Protein AF-A0A1I9G9A3-F1 (afdb_monomer_lite)

Organism: Brugia malayi (NCBI:txid6279)

Foldseek 3Di:
DPDADPVLVVLLCVQAPPWDKDKDFFWAFPPPRHTDIWIWTQDPVRDIDGSVVVCVVVVRDDDDDCVRTDTDDPDDDPPPPPPDVPPDDDDDDDDDD

Sequence (97 aa):
TTKWSDEALKLFQTLTQGRMLECYVVGYHIEDSRPFVEIFATDENNRVDRIDSALLDANLAKAWDPSKVRPVLPRPVPPLSNTRLLGRTGNEVFVAE

InterPro domains:
  IPR035437 SNase-like, OB-fold superfamily [G3DSA:2.40.50.90] (1-65)

Secondary structure (DSSP, 8-state):
-----HHHHHHHHHHHTTSEEEEEEEEEETTT-PEEEEEEEE-TT--EEEHHHHHHHTTS-----GGGEEEPPPPPPPP------------------

pLDDT: mean 81.65, std 21.4, range [37.88, 97.94]

Structure (mmCIF, N/CA/C/O backbone):
data_AF-A0A1I9G9A3-F1
#
_entry.id   AF-A0A1I9G9A3-F1
#
loop_
_atom_site.group_PDB
_atom_site.id
_atom_site.type_symbol
_atom_site.label_atom_id
_atom_site.label_alt_id
_atom_site.label_comp_id
_atom_site.label_asym_id
_atom_site.label_entity_id
_atom_site.label_seq_id
_atom_site.pdbx_PDB_ins_code
_atom_site.Cartn_x
_atom_site.Cartn_y
_atom_site.Cartn_z
_atom_site.occupancy
_atom_site.B_iso_or_equiv
_atom_site.auth_seq_id
_atom_site.auth_comp_id
_atom_site.auth_asym_id
_atom_site.auth_atom_id
_atom_site.pdbx_PDB_model_num
ATOM 1 N N . THR A 1 1 ? 13.351 12.313 1.224 1.00 51.00 1 THR A N 1
ATOM 2 C CA . THR A 1 1 ? 13.377 11.390 2.374 1.00 51.00 1 THR A CA 1
ATOM 3 C C . THR A 1 1 ? 12.259 10.383 2.157 1.00 51.00 1 THR A C 1
ATOM 5 O O . THR A 1 1 ? 11.174 10.787 1.769 1.00 51.00 1 THR A O 1
ATOM 8 N N . THR A 1 2 ? 12.506 9.082 2.297 1.00 74.75 2 THR A N 1
ATOM 9 C CA . THR A 1 2 ? 11.472 8.031 2.188 1.00 74.75 2 THR A CA 1
ATOM 10 C C . THR A 1 2 ? 10.920 7.735 3.578 1.00 74.75 2 THR A C 1
ATOM 12 O O . THR A 1 2 ? 11.184 6.683 4.154 1.00 74.75 2 THR A O 1
ATOM 15 N N . LYS A 1 3 ? 10.257 8.720 4.183 1.00 87.06 3 LYS A N 1
ATOM 16 C CA . LYS A 1 3 ? 9.613 8.559 5.488 1.00 87.06 3 LYS A CA 1
ATOM 17 C C . LYS A 1 3 ? 8.129 8.842 5.321 1.00 87.06 3 LYS A C 1
ATOM 19 O O . LYS A 1 3 ? 7.775 9.866 4.744 1.00 87.06 3 LYS A O 1
ATOM 24 N N . TRP A 1 4 ? 7.302 7.919 5.794 1.00 93.19 4 TRP A N 1
ATOM 25 C CA . TRP A 1 4 ? 5.862 8.120 5.895 1.00 93.19 4 TRP A CA 1
ATOM 26 C C . TRP A 1 4 ? 5.563 9.148 6.984 1.00 93.19 4 TRP A C 1
ATOM 28 O O . TRP A 1 4 ? 6.298 9.216 7.970 1.00 93.19 4 TRP A O 1
ATOM 38 N N . SER A 1 5 ? 4.518 9.953 6.785 1.00 96.12 5 SER A N 1
ATOM 39 C CA . SER A 1 5 ? 4.027 10.838 7.840 1.00 96.12 5 SER A CA 1
ATOM 40 C C . SER A 1 5 ? 3.249 10.038 8.885 1.00 96.12 5 SER A C 1
ATOM 42 O O . SER A 1 5 ? 2.751 8.942 8.598 1.00 96.12 5 SER A O 1
ATOM 44 N N . ASP A 1 6 ? 3.124 10.588 10.091 1.00 96.94 6 ASP A N 1
ATOM 45 C CA . ASP A 1 6 ? 2.359 9.950 11.164 1.00 96.94 6 ASP A CA 1
ATOM 46 C C . ASP A 1 6 ? 0.875 9.823 10.783 1.00 96.94 6 ASP A C 1
ATOM 48 O O . ASP A 1 6 ? 0.222 8.833 11.111 1.00 96.94 6 ASP A O 1
ATOM 52 N N . GLU A 1 7 ? 0.349 10.778 10.011 1.00 97.75 7 GLU A N 1
ATOM 53 C CA . GLU A 1 7 ? -1.015 10.751 9.479 1.00 97.75 7 GLU A CA 1
ATOM 54 C C . GLU A 1 7 ? -1.212 9.602 8.486 1.00 97.75 7 GLU A C 1
ATOM 56 O O . GLU A 1 7 ? -2.208 8.883 8.575 1.00 97.75 7 GLU A O 1
ATOM 61 N N . ALA A 1 8 ? -0.253 9.385 7.577 1.00 97.19 8 ALA A N 1
ATOM 62 C CA . ALA A 1 8 ? -0.288 8.271 6.633 1.00 97.19 8 ALA A CA 1
ATOM 63 C C . ALA A 1 8 ? -0.256 6.922 7.363 1.00 97.19 8 ALA A C 1
ATOM 65 O O . ALA A 1 8 ? -1.037 6.023 7.045 1.00 97.19 8 ALA A O 1
ATOM 66 N N . LEU A 1 9 ? 0.598 6.797 8.385 1.00 96.62 9 LEU A N 1
ATOM 67 C CA . LEU A 1 9 ? 0.686 5.590 9.204 1.00 96.62 9 LEU A CA 1
ATOM 68 C C . LEU A 1 9 ? -0.615 5.332 9.972 1.00 96.62 9 LEU A C 1
ATOM 70 O O . LEU A 1 9 ? -1.115 4.208 9.977 1.00 96.62 9 LEU A O 1
ATOM 74 N N . LYS A 1 10 ? -1.192 6.371 10.581 1.00 97.94 10 LYS A N 1
ATOM 75 C CA . LYS A 1 10 ? -2.451 6.279 11.325 1.00 97.94 10 LYS A CA 1
ATOM 76 C C . LYS A 1 10 ? -3.617 5.873 10.426 1.00 97.94 10 LYS A C 1
ATOM 78 O O . LYS A 1 10 ? -4.420 5.025 10.823 1.00 97.94 10 LYS A O 1
ATOM 83 N N . LEU A 1 11 ? -3.717 6.445 9.224 1.00 97.44 11 LEU A N 1
ATOM 84 C CA . LEU A 1 11 ? -4.753 6.059 8.266 1.00 97.44 11 LEU A CA 1
ATOM 85 C C . LEU A 1 11 ? -4.572 4.602 7.830 1.00 97.44 11 LEU A C 1
ATOM 87 O O . LEU A 1 11 ? -5.523 3.829 7.887 1.00 97.44 11 LEU A O 1
ATOM 91 N N . PHE A 1 12 ? -3.348 4.202 7.482 1.00 96.81 12 PHE A N 1
ATOM 92 C CA . PHE A 1 12 ? -3.044 2.820 7.117 1.00 96.81 12 PHE A CA 1
ATOM 93 C C . PHE A 1 12 ? -3.436 1.831 8.225 1.00 96.81 12 PHE A C 1
ATOM 95 O O . PHE A 1 12 ? -4.090 0.826 7.952 1.00 96.81 12 PHE A O 1
ATOM 102 N N . GLN A 1 13 ? -3.101 2.128 9.483 1.00 96.81 13 GLN A N 1
ATOM 103 C CA . GLN A 1 13 ? -3.488 1.309 10.636 1.00 96.81 13 GLN A CA 1
ATOM 104 C C . GLN A 1 13 ? -5.006 1.240 10.802 1.00 96.81 13 GLN A C 1
ATOM 106 O O . GLN A 1 13 ? -5.548 0.153 10.959 1.00 96.81 13 GLN A O 1
ATOM 111 N N . THR A 1 14 ? -5.698 2.376 10.697 1.00 95.69 14 THR A N 1
ATOM 112 C CA . THR A 1 14 ? -7.167 2.438 10.798 1.00 95.69 14 THR A CA 1
ATOM 113 C C . THR A 1 14 ? -7.841 1.567 9.738 1.00 95.69 14 THR A C 1
ATOM 115 O O . THR A 1 14 ? -8.823 0.889 10.021 1.00 95.69 14 THR A O 1
ATOM 118 N N . LEU A 1 15 ? -7.300 1.554 8.518 1.00 95.06 15 LEU A N 1
ATOM 119 C CA . LEU A 1 15 ? -7.857 0.782 7.412 1.00 95.06 15 LEU A CA 1
ATOM 120 C C . LEU A 1 15 ? -7.560 -0.718 7.499 1.00 95.06 15 LEU A C 1
ATOM 122 O O . LEU A 1 15 ? -8.281 -1.492 6.879 1.00 95.06 15 LEU A O 1
ATOM 126 N N . THR A 1 16 ? -6.520 -1.137 8.225 1.00 95.81 16 THR A N 1
ATOM 127 C CA . THR A 1 16 ? -6.014 -2.522 8.180 1.00 95.81 16 THR A CA 1
ATOM 128 C C . THR A 1 16 ? -6.149 -3.288 9.493 1.00 95.81 16 THR A C 1
ATOM 130 O O . THR A 1 16 ? -6.279 -4.513 9.483 1.00 95.81 16 THR A O 1
ATOM 133 N N . GLN A 1 17 ? -6.122 -2.606 10.636 1.00 95.00 17 GLN A N 1
ATOM 134 C CA . GLN A 1 17 ? -6.098 -3.254 11.940 1.00 95.00 17 GLN A CA 1
ATOM 135 C C . GLN A 1 17 ? -7.425 -3.963 12.232 1.00 95.00 17 GLN A C 1
ATOM 137 O O . GLN A 1 17 ? -8.493 -3.361 12.192 1.00 95.00 17 GLN A O 1
ATOM 142 N N . GLY A 1 18 ? -7.347 -5.259 12.547 1.00 93.12 18 GLY A N 1
ATOM 143 C CA . GLY A 1 18 ? -8.521 -6.076 12.874 1.00 93.12 18 GLY A CA 1
ATOM 144 C C . GLY A 1 18 ? -9.421 -6.415 11.681 1.00 93.12 18 GLY A C 1
ATOM 145 O O . GLY A 1 18 ? -10.494 -6.972 11.889 1.00 93.12 18 GLY A O 1
ATOM 146 N N . ARG A 1 19 ? -8.998 -6.108 10.448 1.00 94.31 19 ARG A N 1
ATOM 147 C CA . ARG A 1 19 ? -9.753 -6.377 9.216 1.00 94.31 19 ARG A CA 1
ATOM 148 C C . ARG A 1 19 ? -9.123 -7.513 8.416 1.00 94.31 19 ARG A C 1
ATOM 150 O O . ARG A 1 19 ? -7.919 -7.759 8.499 1.00 94.31 19 ARG A O 1
ATOM 157 N N . MET A 1 20 ? -9.941 -8.211 7.631 1.00 94.31 20 MET A N 1
ATOM 158 C CA . MET A 1 20 ? -9.441 -9.202 6.679 1.00 94.31 20 MET A CA 1
ATOM 159 C C . MET A 1 20 ? -8.753 -8.476 5.522 1.00 94.31 20 MET A C 1
ATOM 161 O O . MET A 1 20 ? -9.359 -7.601 4.902 1.00 94.31 20 MET A O 1
ATOM 165 N N . LEU A 1 21 ? -7.503 -8.852 5.244 1.00 96.38 21 LEU A N 1
ATOM 166 C CA . LEU A 1 21 ? -6.705 -8.276 4.168 1.00 96.38 21 LEU A CA 1
ATOM 167 C C . LEU A 1 21 ? -6.528 -9.278 3.032 1.00 96.38 21 LEU A C 1
ATOM 169 O O . LEU A 1 21 ? -6.048 -10.393 3.246 1.00 96.38 21 LEU A O 1
ATOM 173 N N . GLU A 1 22 ? -6.856 -8.849 1.822 1.00 95.56 22 GLU A N 1
ATOM 174 C CA . GLU A 1 22 ? -6.518 -9.548 0.591 1.00 95.56 22 GLU A CA 1
ATOM 175 C C . GLU A 1 22 ? -5.379 -8.805 -0.102 1.00 95.56 22 GLU A C 1
ATOM 177 O O . GLU A 1 22 ? -5.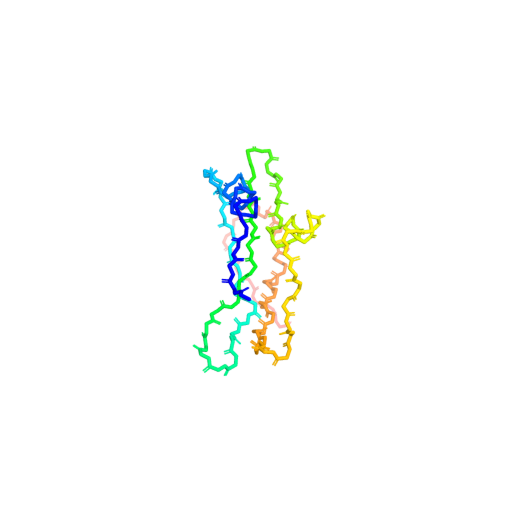484 -7.620 -0.420 1.00 95.56 22 GLU A O 1
ATOM 182 N N . CYS A 1 23 ? -4.270 -9.510 -0.321 1.00 94.38 23 CYS A N 1
ATOM 183 C CA . CYS A 1 23 ? -3.062 -8.940 -0.902 1.00 94.38 23 CYS A CA 1
ATOM 184 C C . CYS A 1 23 ? -2.746 -9.618 -2.229 1.00 94.38 23 CYS A C 1
ATOM 186 O O . CYS A 1 23 ? -2.709 -10.849 -2.318 1.00 94.38 23 CYS A O 1
ATOM 188 N N . TYR A 1 24 ? -2.442 -8.822 -3.247 1.00 93.06 24 TYR A N 1
ATOM 189 C CA . TYR A 1 24 ? -2.140 -9.315 -4.582 1.00 93.06 24 TYR A CA 1
ATOM 190 C C . TYR A 1 24 ? -0.812 -8.771 -5.066 1.00 93.06 24 TYR A C 1
ATOM 192 O O . TYR A 1 24 ? -0.622 -7.564 -5.153 1.00 93.06 24 TYR A O 1
ATOM 200 N N . VAL A 1 25 ? 0.110 -9.670 -5.405 1.00 94.12 25 VAL A N 1
ATOM 201 C CA . VAL A 1 25 ? 1.361 -9.280 -6.056 1.00 94.12 25 VAL A CA 1
ATOM 202 C C . VAL A 1 25 ? 1.029 -8.788 -7.461 1.00 94.12 25 VAL A C 1
ATOM 204 O O . VAL A 1 25 ? 0.459 -9.534 -8.252 1.00 94.12 25 VAL A O 1
ATOM 207 N N . VAL A 1 26 ? 1.390 -7.543 -7.760 1.00 92.75 26 VAL A N 1
ATOM 208 C CA . VAL A 1 26 ? 1.179 -6.902 -9.070 1.00 92.75 26 VAL A CA 1
ATOM 209 C C . VAL A 1 26 ? 2.472 -6.727 -9.857 1.00 92.75 26 VAL A C 1
ATOM 211 O O . VAL A 1 26 ? 2.459 -6.518 -11.069 1.00 92.75 26 VAL A O 1
ATOM 214 N N . GLY A 1 27 ? 3.613 -6.875 -9.196 1.00 94.50 27 GLY A N 1
ATOM 215 C CA . GLY A 1 27 ? 4.904 -6.781 -9.845 1.00 94.50 27 GLY A CA 1
ATOM 216 C C . GLY A 1 27 ? 6.048 -7.019 -8.885 1.00 94.50 27 GLY A C 1
ATOM 217 O O . GLY A 1 27 ? 5.858 -7.241 -7.690 1.00 94.50 27 GLY A O 1
ATOM 218 N N . TYR A 1 28 ? 7.251 -6.938 -9.428 1.00 95.75 28 TYR A N 1
ATOM 219 C CA . TYR A 1 28 ? 8.487 -6.986 -8.665 1.00 95.75 28 TYR A CA 1
ATOM 220 C C . TYR A 1 28 ? 9.346 -5.791 -9.045 1.00 95.75 28 TYR A C 1
ATOM 222 O O . TYR A 1 28 ? 9.434 -5.433 -10.223 1.00 95.75 28 TYR A O 1
ATOM 230 N N . HIS A 1 29 ? 9.983 -5.180 -8.054 1.00 94.75 29 HIS A N 1
ATOM 231 C CA . HIS A 1 29 ? 10.952 -4.126 -8.297 1.00 94.75 29 HIS A CA 1
ATOM 232 C C . HIS A 1 29 ? 12.086 -4.642 -9.192 1.00 94.75 29 HIS A C 1
ATOM 234 O O . HIS A 1 29 ? 12.568 -5.763 -9.007 1.00 94.75 29 HIS A O 1
ATOM 240 N N . ILE A 1 30 ? 12.521 -3.829 -10.155 1.00 95.19 30 ILE A N 1
ATOM 241 C CA . ILE A 1 30 ? 13.491 -4.263 -11.172 1.00 95.19 30 ILE A CA 1
ATOM 242 C C . ILE A 1 30 ? 14.900 -4.523 -10.616 1.00 95.19 30 ILE A C 1
ATOM 244 O O . ILE A 1 30 ? 15.630 -5.322 -11.193 1.00 95.19 30 ILE A O 1
ATOM 248 N N . GLU A 1 31 ? 15.282 -3.869 -9.515 1.00 94.25 31 GLU A N 1
ATOM 249 C CA . GLU A 1 31 ? 16.652 -3.930 -8.979 1.00 94.25 31 GLU A CA 1
ATOM 250 C C . GLU A 1 31 ? 16.798 -4.959 -7.850 1.00 94.25 31 GLU A C 1
ATOM 252 O O . GLU A 1 31 ? 17.740 -5.744 -7.847 1.00 94.25 31 GLU A O 1
ATOM 257 N N . ASP A 1 32 ? 15.865 -4.987 -6.896 1.00 94.31 32 ASP A N 1
ATOM 258 C CA . ASP A 1 32 ? 15.981 -5.797 -5.674 1.00 94.31 32 ASP A CA 1
ATOM 259 C C . ASP A 1 32 ? 14.908 -6.888 -5.557 1.00 94.31 32 ASP A C 1
ATOM 261 O O . ASP A 1 32 ? 14.844 -7.595 -4.553 1.00 94.31 32 ASP A O 1
ATOM 265 N N . SER A 1 33 ? 14.078 -7.053 -6.593 1.00 92.12 33 SER A N 1
ATOM 266 C CA . SER A 1 33 ? 13.023 -8.071 -6.662 1.00 92.12 33 SER A CA 1
ATOM 267 C C . SER A 1 33 ? 12.032 -8.039 -5.491 1.00 92.12 33 SER A C 1
ATOM 269 O O . SER A 1 33 ? 11.373 -9.043 -5.219 1.00 92.12 33 SER A O 1
ATOM 271 N N . ARG A 1 34 ? 11.872 -6.902 -4.798 1.00 94.44 34 ARG A N 1
ATOM 272 C CA . ARG A 1 34 ? 10.824 -6.761 -3.777 1.00 94.44 34 ARG A CA 1
ATOM 273 C C . ARG A 1 34 ? 9.439 -6.781 -4.429 1.00 94.44 34 ARG A C 1
ATOM 275 O O . ARG A 1 34 ? 9.254 -6.127 -5.459 1.00 94.44 34 ARG A O 1
ATOM 282 N N . PRO A 1 35 ? 8.462 -7.508 -3.862 1.00 94.81 35 PRO A N 1
ATOM 283 C CA . PRO A 1 35 ? 7.121 -7.559 -4.423 1.00 94.81 35 PRO A CA 1
ATOM 284 C C . PRO A 1 35 ? 6.402 -6.222 -4.228 1.00 94.81 35 PRO A C 1
ATOM 286 O O . PRO A 1 35 ? 6.383 -5.662 -3.132 1.00 94.81 35 PRO A O 1
ATOM 289 N N . PHE A 1 36 ? 5.767 -5.749 -5.293 1.00 93.50 36 PHE A N 1
ATOM 290 C CA . PHE A 1 36 ? 4.750 -4.709 -5.240 1.00 93.50 36 PHE A CA 1
ATOM 291 C C . PHE A 1 36 ? 3.403 -5.387 -5.048 1.00 93.50 36 PHE A C 1
ATOM 293 O O . PHE A 1 36 ? 3.056 -6.299 -5.805 1.00 93.50 36 PHE A O 1
ATOM 300 N N . VAL A 1 37 ? 2.665 -4.956 -4.028 1.00 94.19 37 VAL A N 1
ATOM 301 C CA . VAL A 1 37 ? 1.379 -5.545 -3.663 1.00 94.19 37 VAL A CA 1
ATOM 302 C C . VAL A 1 37 ? 0.279 -4.496 -3.674 1.00 94.19 37 VAL A C 1
ATOM 304 O O . VAL A 1 37 ? 0.470 -3.384 -3.187 1.00 94.19 37 VAL A O 1
ATOM 307 N N . GLU A 1 38 ? -0.877 -4.871 -4.201 1.00 94.19 38 GLU A N 1
ATOM 308 C CA . GLU A 1 38 ? -2.137 -4.192 -3.921 1.00 94.19 38 GLU A CA 1
ATOM 309 C C . GLU A 1 38 ? -2.772 -4.834 -2.690 1.00 94.19 38 GLU A C 1
ATOM 311 O O . GLU A 1 38 ? -2.721 -6.057 -2.529 1.00 94.19 38 GLU A O 1
ATOM 316 N N . ILE A 1 39 ? -3.346 -4.008 -1.817 1.00 96.38 39 ILE A N 1
ATOM 317 C CA . ILE A 1 39 ? -3.951 -4.446 -0.559 1.00 96.38 39 ILE A CA 1
ATOM 318 C C . ILE A 1 39 ? -5.397 -3.965 -0.533 1.00 96.38 39 ILE A C 1
ATOM 320 O O . ILE A 1 39 ? -5.673 -2.782 -0.747 1.00 96.38 39 ILE A O 1
ATOM 324 N N . PHE A 1 40 ? -6.295 -4.892 -0.229 1.00 96.88 40 PHE A N 1
ATOM 325 C CA . PHE A 1 40 ? -7.720 -4.664 -0.053 1.00 96.88 40 PHE A CA 1
ATOM 326 C C . PHE A 1 40 ? -8.103 -5.054 1.373 1.00 96.88 40 PHE A C 1
ATOM 328 O O . PHE A 1 40 ? -7.731 -6.133 1.834 1.00 96.88 40 PHE A O 1
ATOM 335 N N . ALA A 1 41 ? -8.825 -4.189 2.078 1.00 96.94 41 ALA A N 1
ATOM 336 C CA . ALA A 1 41 ? -9.332 -4.462 3.417 1.00 96.94 41 ALA A CA 1
ATOM 337 C C . ALA A 1 41 ? -10.854 -4.583 3.394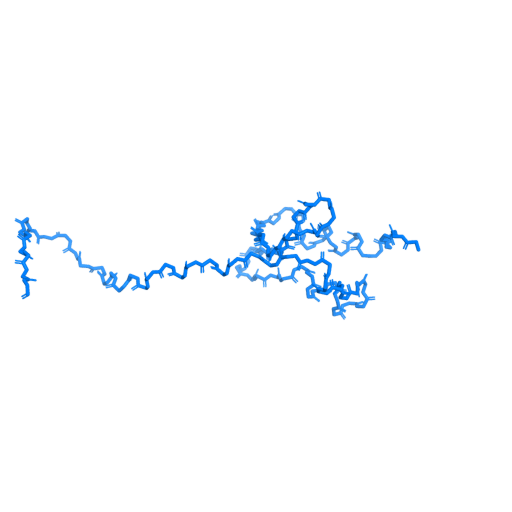 1.00 96.94 41 ALA A C 1
ATOM 339 O O . ALA A 1 41 ? -11.540 -3.691 2.899 1.00 96.94 41 ALA A O 1
ATOM 340 N N . THR A 1 42 ? -11.381 -5.664 3.963 1.00 94.62 42 THR A N 1
ATOM 341 C CA . THR A 1 42 ? -12.829 -5.893 4.072 1.00 94.62 42 THR A CA 1
ATOM 342 C C . THR A 1 42 ? -13.310 -5.542 5.482 1.00 94.62 42 THR A C 1
ATOM 344 O O . THR A 1 42 ? -12.668 -5.921 6.463 1.00 94.62 42 THR A O 1
ATOM 347 N N . ASP A 1 43 ? -14.387 -4.757 5.617 1.00 89.56 43 ASP A N 1
ATOM 348 C CA . ASP A 1 43 ? -15.027 -4.484 6.921 1.00 89.56 43 ASP A CA 1
ATOM 349 C C . ASP A 1 43 ? -16.113 -5.517 7.262 1.00 89.56 43 ASP A C 1
ATOM 351 O O . ASP A 1 43 ? -16.443 -6.413 6.488 1.00 89.56 43 ASP A O 1
ATOM 355 N N . GLU A 1 44 ? -16.699 -5.357 8.444 1.00 89.62 44 GLU A N 1
ATOM 356 C CA . GLU A 1 44 ? -17.850 -6.121 8.931 1.00 89.62 44 GLU A CA 1
ATOM 357 C C . GLU A 1 44 ? -19.114 -5.995 8.060 1.00 89.62 44 GLU A C 1
ATOM 359 O O . GLU A 1 44 ? -19.983 -6.863 8.106 1.00 89.62 44 GLU A O 1
ATOM 364 N N . ASN A 1 45 ? -19.210 -4.950 7.233 1.00 89.88 45 ASN A N 1
ATOM 365 C CA . ASN A 1 45 ? -20.318 -4.708 6.311 1.00 89.88 45 ASN A CA 1
ATOM 366 C C . ASN A 1 45 ? -20.041 -5.264 4.901 1.00 89.88 45 ASN A C 1
ATOM 368 O O . ASN A 1 45 ? -20.793 -4.962 3.970 1.00 89.88 45 ASN A O 1
ATOM 372 N N . ASN A 1 46 ? -18.976 -6.057 4.725 1.00 89.00 46 ASN A N 1
ATOM 373 C CA . ASN A 1 46 ? -18.473 -6.549 3.437 1.00 89.00 46 ASN A CA 1
ATOM 374 C C . ASN A 1 46 ? -18.114 -5.436 2.435 1.00 89.00 46 ASN A C 1
ATOM 376 O O . ASN A 1 46 ? -18.116 -5.658 1.221 1.00 89.00 46 A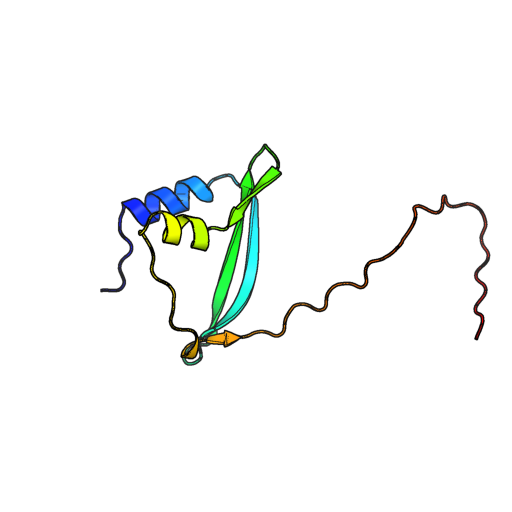SN A O 1
ATOM 380 N N . ARG A 1 47 ? -17.805 -4.229 2.914 1.00 90.06 47 ARG A N 1
ATOM 381 C CA . ARG A 1 47 ? -17.231 -3.167 2.086 1.00 90.06 47 ARG A CA 1
ATOM 382 C C . ARG A 1 47 ? -15.735 -3.390 1.956 1.00 90.06 47 ARG A C 1
ATOM 384 O O . ARG A 1 47 ? -15.046 -3.652 2.943 1.00 90.06 47 ARG A O 1
ATOM 391 N N . VAL A 1 48 ? -15.258 -3.265 0.722 1.00 93.19 48 VAL A N 1
ATOM 392 C CA . VAL A 1 48 ? -13.861 -3.479 0.355 1.00 93.19 48 VAL A CA 1
ATOM 393 C C . VAL A 1 48 ? -13.203 -2.129 0.092 1.00 93.19 48 VAL A C 1
ATOM 395 O O . VAL A 1 48 ? -13.566 -1.435 -0.857 1.00 93.19 48 VAL A O 1
ATOM 398 N N . ASP A 1 49 ? -12.217 -1.784 0.914 1.00 94.31 49 ASP A N 1
ATOM 399 C CA . ASP A 1 49 ? -11.384 -0.598 0.745 1.00 94.31 49 ASP A CA 1
ATOM 400 C C . ASP A 1 49 ? -10.067 -0.974 0.072 1.00 94.31 49 ASP A C 1
ATOM 402 O O . ASP A 1 49 ? -9.324 -1.831 0.555 1.00 94.31 49 ASP A O 1
ATOM 406 N N . ARG A 1 50 ? -9.742 -0.293 -1.027 1.00 96.38 50 ARG A N 1
ATOM 407 C CA . ARG A 1 50 ? -8.425 -0.377 -1.661 1.00 96.38 50 ARG A CA 1
ATOM 408 C C . ARG A 1 50 ? -7.470 0.606 -0.972 1.00 96.38 50 ARG A C 1
ATOM 410 O O . ARG A 1 50 ? -7.676 1.819 -1.019 1.00 96.38 50 ARG A O 1
ATOM 417 N N . ILE A 1 51 ? -6.432 0.084 -0.319 1.00 96.94 51 ILE A N 1
ATOM 418 C CA . ILE A 1 51 ? -5.605 0.853 0.627 1.00 96.94 51 ILE A CA 1
ATOM 419 C C . ILE A 1 51 ? -4.798 1.969 -0.049 1.00 96.94 51 ILE A C 1
ATOM 421 O O . ILE A 1 51 ? -4.719 3.080 0.475 1.00 96.94 51 ILE A O 1
ATOM 425 N N . ASP A 1 52 ? -4.197 1.698 -1.207 1.00 95.38 52 ASP A N 1
ATOM 426 C CA . ASP A 1 52 ? -3.419 2.686 -1.960 1.00 95.38 52 ASP A CA 1
ATOM 427 C C . ASP A 1 52 ? -4.299 3.825 -2.482 1.00 95.38 52 ASP A C 1
ATOM 429 O O . ASP A 1 52 ? -3.912 4.985 -2.353 1.00 95.38 52 ASP A O 1
ATOM 433 N N . SER A 1 53 ? -5.504 3.522 -2.980 1.00 96.38 53 SER A N 1
ATOM 434 C CA . SER A 1 53 ? -6.483 4.544 -3.373 1.00 96.38 53 SER A CA 1
ATOM 435 C C . SER A 1 53 ? -6.842 5.457 -2.203 1.00 96.38 53 SER A C 1
ATOM 437 O O . SER A 1 53 ? -6.732 6.669 -2.334 1.00 96.38 53 SER A O 1
ATOM 439 N N . ALA A 1 54 ? -7.150 4.897 -1.029 1.00 96.62 54 ALA A N 1
ATOM 440 C CA . ALA A 1 54 ? -7.488 5.695 0.150 1.00 96.62 54 ALA A CA 1
ATOM 441 C C . ALA A 1 54 ? -6.350 6.644 0.581 1.00 96.62 54 ALA A C 1
ATOM 443 O O . ALA A 1 54 ? -6.598 7.788 0.965 1.00 96.62 54 ALA A O 1
ATOM 444 N N . LEU A 1 55 ? -5.092 6.197 0.501 1.00 97.00 55 LEU A N 1
ATOM 445 C CA . LEU A 1 55 ? -3.927 7.031 0.821 1.00 97.00 55 LEU A CA 1
ATOM 446 C C . LEU A 1 55 ? -3.666 8.115 -0.238 1.00 97.00 55 LEU A C 1
ATOM 448 O O . LEU A 1 55 ? -3.242 9.220 0.113 1.00 97.00 55 LEU A O 1
ATOM 452 N N . LEU A 1 56 ? -3.898 7.813 -1.518 1.00 96.81 56 LEU A N 1
ATOM 453 C CA . LEU A 1 56 ? -3.781 8.774 -2.618 1.00 96.81 56 LEU A CA 1
ATOM 454 C C . LEU A 1 56 ? -4.878 9.842 -2.547 1.00 96.81 56 LEU A C 1
ATOM 456 O O . LEU A 1 56 ? -4.564 11.027 -2.630 1.00 96.81 56 LEU A O 1
ATOM 460 N N . ASP A 1 57 ? -6.128 9.439 -2.317 1.00 97.56 57 ASP A N 1
ATOM 461 C CA . ASP A 1 57 ? -7.287 10.335 -2.209 1.00 97.56 57 ASP A CA 1
ATOM 462 C C . ASP A 1 57 ? -7.166 11.277 -1.002 1.00 97.56 57 ASP A C 1
ATOM 464 O O . ASP A 1 57 ? -7.551 12.444 -1.067 1.00 97.56 57 ASP A O 1
ATOM 468 N N . ALA A 1 58 ? -6.552 10.805 0.087 1.00 97.06 58 ALA A N 1
ATOM 469 C CA . ALA A 1 58 ? -6.212 11.625 1.249 1.00 97.06 58 ALA A CA 1
ATOM 470 C C . ALA A 1 58 ? -4.986 12.537 1.031 1.00 97.06 58 ALA A C 1
ATOM 472 O O . ALA A 1 58 ? -4.605 13.276 1.939 1.00 97.06 58 ALA A O 1
ATOM 473 N N . ASN A 1 59 ? -4.345 12.486 -0.143 1.00 96.75 59 ASN A N 1
ATOM 474 C CA . ASN A 1 59 ? -3.107 13.202 -0.469 1.00 96.75 59 ASN A CA 1
ATOM 475 C C . ASN A 1 59 ? -1.939 12.877 0.494 1.00 96.75 59 ASN A C 1
ATOM 477 O O . ASN A 1 59 ? -1.058 13.705 0.736 1.00 96.75 59 ASN A O 1
ATOM 481 N N . LEU A 1 60 ? -1.935 11.659 1.048 1.00 96.62 60 LEU A N 1
ATOM 482 C CA . LEU A 1 60 ? -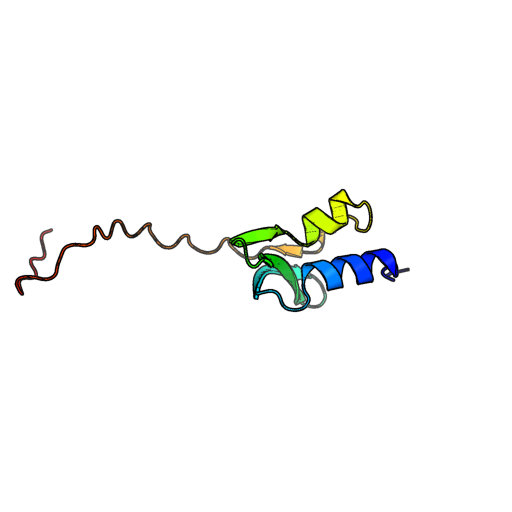0.924 11.139 1.980 1.00 96.62 60 LEU A CA 1
ATOM 483 C C . LEU A 1 60 ? 0.103 10.226 1.292 1.00 96.62 60 LEU A C 1
ATOM 485 O O . LEU A 1 60 ? 1.130 9.888 1.881 1.00 96.62 60 LEU A O 1
ATOM 489 N N . ALA A 1 61 ? -0.152 9.843 0.040 1.00 95.31 61 ALA A N 1
ATOM 490 C CA . ALA A 1 61 ? 0.749 9.065 -0.797 1.00 95.31 61 ALA A CA 1
ATOM 491 C C . ALA A 1 61 ? 0.943 9.713 -2.174 1.00 95.31 61 ALA A C 1
ATOM 493 O O . ALA A 1 61 ? 0.240 10.641 -2.568 1.00 95.31 61 ALA A O 1
ATOM 494 N N . LYS A 1 62 ? 1.923 9.200 -2.919 1.00 93.56 62 LYS A N 1
ATOM 495 C CA . LYS A 1 62 ? 2.151 9.532 -4.327 1.00 93.56 62 LYS A CA 1
ATOM 496 C C . LYS A 1 62 ? 2.222 8.247 -5.131 1.00 93.56 62 LYS A C 1
ATOM 498 O O . LYS A 1 62 ? 2.720 7.239 -4.628 1.00 93.56 62 LYS A O 1
ATOM 503 N N . ALA A 1 63 ? 1.755 8.307 -6.375 1.00 90.69 63 ALA A N 1
ATOM 504 C CA . ALA A 1 63 ? 1.893 7.196 -7.301 1.00 90.69 63 ALA A CA 1
ATOM 505 C C . ALA A 1 63 ? 3.375 6.849 -7.490 1.00 90.69 63 ALA A C 1
ATOM 507 O O . ALA A 1 63 ? 4.235 7.732 -7.577 1.00 90.69 63 ALA A O 1
ATOM 508 N N . TRP A 1 64 ? 3.659 5.553 -7.529 1.00 88.56 64 TRP A N 1
ATOM 509 C CA . TRP A 1 64 ? 4.997 5.051 -7.798 1.00 88.56 64 TRP A CA 1
ATOM 510 C C . TRP A 1 64 ? 5.322 5.133 -9.295 1.00 88.56 64 TRP A C 1
ATOM 512 O O . TRP A 1 64 ? 4.421 5.115 -10.132 1.00 88.56 64 TRP A O 1
ATOM 522 N N . ASP A 1 65 ? 6.610 5.193 -9.636 1.00 90.44 65 ASP A N 1
ATOM 523 C CA . ASP A 1 65 ? 7.073 5.159 -11.025 1.00 90.44 65 ASP A CA 1
ATOM 524 C C . ASP A 1 65 ? 6.900 3.746 -11.626 1.00 90.44 65 ASP A C 1
ATOM 526 O O . ASP A 1 65 ? 7.593 2.810 -11.205 1.00 90.44 65 ASP A O 1
ATOM 530 N N . PRO A 1 66 ? 6.019 3.560 -12.628 1.00 88.94 66 PRO A N 1
ATOM 531 C CA . PRO A 1 66 ? 5.760 2.246 -13.208 1.00 88.94 66 PRO A CA 1
ATOM 532 C C . PRO A 1 66 ? 6.977 1.658 -13.937 1.00 88.94 66 PRO A C 1
ATOM 534 O O . PRO A 1 66 ? 7.069 0.440 -14.062 1.00 88.94 66 PRO A O 1
ATOM 537 N N . SER A 1 67 ? 7.948 2.475 -14.371 1.00 93.38 67 SER A N 1
ATOM 538 C CA . SER A 1 67 ? 9.158 1.987 -15.054 1.00 93.38 67 SER A CA 1
ATOM 539 C C . SER A 1 67 ? 10.085 1.173 -14.142 1.00 93.38 67 SER A C 1
ATOM 541 O O . SER A 1 67 ? 10.935 0.418 -14.616 1.00 93.38 67 SER A O 1
ATOM 543 N N . LYS A 1 68 ? 9.904 1.293 -12.822 1.00 92.56 68 LYS A N 1
ATOM 544 C CA . LYS A 1 68 ? 10.682 0.590 -11.794 1.00 92.56 68 LYS A CA 1
ATOM 545 C C . LYS A 1 68 ? 10.076 -0.748 -11.375 1.00 92.56 68 LYS A C 1
ATOM 547 O O . LYS A 1 68 ? 10.605 -1.406 -10.477 1.00 92.56 68 LYS A O 1
ATOM 552 N N . VAL A 1 69 ? 8.988 -1.170 -12.015 1.00 93.44 69 VAL A N 1
ATOM 553 C CA . VAL A 1 69 ? 8.267 -2.395 -11.671 1.00 93.44 69 VAL A CA 1
ATOM 554 C C . VAL A 1 69 ? 8.136 -3.277 -12.903 1.00 93.44 69 VAL A C 1
ATOM 556 O O . VAL A 1 69 ? 7.596 -2.869 -13.927 1.00 93.44 69 VAL A O 1
ATOM 559 N N . ARG A 1 70 ? 8.594 -4.526 -12.795 1.00 94.88 70 ARG A N 1
ATOM 560 C CA . ARG A 1 70 ? 8.258 -5.569 -13.764 1.00 94.88 70 ARG A CA 1
ATOM 561 C C . ARG A 1 70 ? 6.887 -6.139 -13.386 1.00 94.88 70 ARG A C 1
ATOM 563 O O . ARG A 1 70 ? 6.799 -6.768 -12.326 1.00 94.88 70 ARG A O 1
ATOM 570 N N . PRO A 1 71 ? 5.837 -5.941 -14.202 1.00 92.50 71 PRO A N 1
ATOM 571 C CA . PRO A 1 71 ? 4.504 -6.427 -13.876 1.00 92.50 71 PRO A CA 1
ATOM 572 C C . PRO A 1 71 ? 4.472 -7.956 -13.874 1.00 92.50 71 PRO A C 1
ATOM 574 O O . PRO A 1 71 ? 5.186 -8.605 -14.645 1.00 92.50 71 PRO A O 1
ATOM 577 N N . VAL A 1 72 ? 3.637 -8.536 -13.014 1.00 90.88 72 VAL A N 1
ATOM 578 C CA . VAL A 1 72 ? 3.266 -9.948 -13.158 1.00 90.88 72 VAL A CA 1
ATOM 579 C C . VAL A 1 72 ? 2.172 -10.080 -14.212 1.00 90.88 72 VAL A C 1
ATOM 581 O O . VAL A 1 72 ? 1.392 -9.153 -14.432 1.00 90.88 72 VAL A O 1
ATOM 584 N N . LEU A 1 73 ? 2.107 -11.237 -14.873 1.00 79.56 73 LEU A N 1
ATOM 585 C CA . LEU A 1 73 ? 0.985 -11.530 -15.759 1.00 79.56 73 LEU A CA 1
ATOM 586 C C . LEU A 1 73 ? -0.324 -11.463 -14.954 1.00 79.56 73 LEU A C 1
ATOM 588 O O . LEU A 1 73 ? -0.345 -11.949 -13.816 1.00 79.56 73 LEU A O 1
ATOM 592 N N . PRO A 1 74 ? -1.407 -10.892 -15.519 1.00 70.50 74 PRO A N 1
ATOM 593 C CA . PRO A 1 74 ? -2.717 -10.946 -14.892 1.00 70.50 74 PRO A CA 1
ATOM 594 C C . PRO A 1 74 ? -3.022 -12.386 -14.503 1.00 70.50 74 PRO A C 1
ATOM 596 O O . PRO A 1 74 ? -2.741 -13.311 -15.274 1.00 70.50 74 PRO A O 1
ATOM 599 N N . ARG A 1 75 ? -3.587 -12.584 -13.307 1.00 61.44 75 ARG A N 1
ATOM 600 C CA . ARG A 1 75 ? -4.056 -13.914 -12.921 1.00 61.44 75 ARG A CA 1
ATOM 601 C C . ARG A 1 75 ? -4.974 -14.425 -14.035 1.0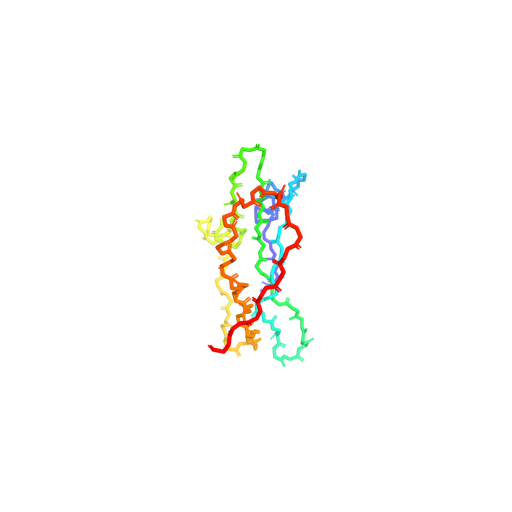0 61.44 75 ARG A C 1
ATOM 603 O O . ARG A 1 75 ? -5.871 -13.676 -14.432 1.00 61.44 75 ARG A O 1
ATOM 610 N N . PRO A 1 76 ? -4.762 -15.653 -14.545 1.00 56.78 76 PRO A N 1
ATOM 611 C CA . PRO A 1 76 ? -5.733 -16.279 -15.423 1.00 56.78 76 PRO A CA 1
ATOM 612 C C . PRO A 1 76 ? -7.080 -16.189 -14.722 1.00 56.78 76 PRO A C 1
ATOM 614 O O . PRO A 1 76 ? -7.210 -16.649 -13.585 1.00 56.78 76 PRO A O 1
ATOM 617 N N . VAL A 1 77 ? -8.047 -15.524 -15.353 1.00 56.56 77 VAL A N 1
ATOM 618 C CA . VAL A 1 77 ? -9.411 -15.500 -14.833 1.00 56.56 77 VAL A CA 1
ATOM 619 C C . VAL A 1 77 ? -9.825 -16.968 -14.767 1.00 56.56 77 VAL A C 1
ATOM 621 O O . VAL A 1 77 ? -9.769 -17.632 -15.809 1.00 56.56 77 VAL A O 1
ATOM 624 N N . PRO A 1 78 ? -10.161 -17.523 -13.585 1.00 53.19 78 PRO A N 1
ATOM 625 C CA . PRO A 1 78 ? -10.735 -18.855 -13.541 1.00 53.19 78 PRO A CA 1
ATOM 626 C C . PRO A 1 78 ? -11.909 -18.844 -14.519 1.00 53.19 78 PRO A C 1
ATOM 628 O O . PRO A 1 78 ? -12.699 -17.893 -14.463 1.00 53.19 78 PRO A O 1
ATOM 631 N N . PRO A 1 79 ? -12.012 -19.806 -15.455 1.00 49.75 79 PRO A N 1
ATOM 632 C CA . PRO A 1 79 ? -13.151 -19.839 -16.354 1.00 49.75 79 PRO A CA 1
ATOM 633 C C . PRO A 1 79 ? -14.397 -19.762 -15.482 1.00 49.75 79 PRO A C 1
ATOM 635 O O . PRO A 1 79 ? -14.502 -20.516 -14.509 1.00 49.75 79 PRO A O 1
ATOM 638 N N . LEU A 1 80 ? -15.274 -18.794 -15.782 1.00 49.00 80 LEU A N 1
ATOM 639 C CA . LEU A 1 80 ? -16.561 -18.644 -15.117 1.00 49.00 80 LEU A CA 1
ATOM 640 C C . LEU A 1 80 ? -17.221 -20.013 -15.170 1.00 49.00 80 LEU A C 1
ATOM 642 O O . LEU A 1 80 ? -17.718 -20.446 -16.210 1.00 49.00 80 LEU A O 1
ATOM 646 N N . SER A 1 81 ? -17.139 -20.734 -14.059 1.00 49.53 81 SER A N 1
ATOM 647 C CA . SER A 1 81 ? -17.801 -22.007 -13.934 1.00 49.53 81 SER A CA 1
ATOM 648 C C . SER A 1 81 ? -19.264 -21.626 -13.853 1.00 49.53 81 SER A C 1
ATOM 650 O O . SER A 1 81 ? -19.764 -21.270 -12.790 1.00 49.53 81 SER A O 1
ATOM 652 N N . ASN A 1 82 ? -19.949 -21.665 -14.996 1.00 46.06 82 ASN A N 1
ATOM 653 C CA . ASN A 1 82 ? -21.399 -21.756 -15.072 1.00 46.06 82 ASN A CA 1
ATOM 654 C C . ASN A 1 82 ? -21.823 -23.114 -14.496 1.00 46.06 82 ASN A C 1
ATOM 656 O O . ASN A 1 82 ? -22.527 -23.893 -15.132 1.00 46.06 82 ASN A O 1
ATOM 660 N N . THR A 1 83 ? -21.397 -23.425 -13.276 1.00 45.59 83 THR A N 1
ATOM 661 C CA . THR A 1 83 ? -21.952 -24.517 -12.509 1.00 45.59 83 THR A CA 1
ATOM 662 C C . THR A 1 83 ? -23.222 -23.950 -11.911 1.00 45.59 83 THR A C 1
ATOM 664 O O . THR A 1 83 ? -23.277 -23.527 -10.757 1.00 45.59 83 THR A O 1
ATOM 667 N N . ARG A 1 84 ? -24.274 -23.929 -12.742 1.00 41.75 84 ARG A N 1
ATOM 668 C CA . ARG A 1 84 ? -25.627 -24.120 -12.230 1.00 41.75 84 ARG A CA 1
ATOM 669 C C . ARG A 1 84 ? -25.523 -25.223 -11.186 1.00 41.75 84 ARG A C 1
ATOM 671 O O . ARG A 1 84 ? -24.955 -26.275 -11.477 1.00 41.75 84 ARG A O 1
ATOM 678 N N . LEU A 1 85 ? -26.038 -24.957 -9.992 1.00 44.41 85 LEU A N 1
ATOM 679 C CA . LEU A 1 85 ? -26.302 -25.958 -8.969 1.00 44.41 85 LEU A CA 1
ATOM 680 C C . LEU A 1 85 ? -27.215 -27.030 -9.587 1.00 44.41 85 LEU A C 1
ATOM 682 O O . LEU A 1 85 ? -28.436 -26.966 -9.481 1.00 44.41 85 LEU A O 1
ATOM 686 N N . LEU A 1 86 ? -26.628 -27.978 -10.314 1.00 40.84 86 LEU A N 1
ATOM 687 C CA . LEU A 1 86 ? -27.281 -29.190 -10.761 1.00 40.84 86 LEU A CA 1
ATOM 688 C C . LEU A 1 86 ? -27.281 -30.092 -9.541 1.00 40.84 86 LEU A C 1
ATOM 690 O O . LEU A 1 86 ? -26.256 -30.649 -9.143 1.00 40.84 86 LEU A O 1
ATOM 694 N N . GLY A 1 87 ? -28.447 -30.126 -8.897 1.00 39.22 87 GLY A N 1
ATOM 695 C CA . GLY A 1 87 ? -28.763 -31.076 -7.851 1.00 39.22 87 GLY A CA 1
ATOM 696 C C . GLY A 1 87 ? -28.294 -32.460 -8.276 1.00 39.22 87 GLY A C 1
ATOM 697 O O . GLY A 1 87 ? -28.578 -32.940 -9.370 1.00 39.22 87 GLY A O 1
ATOM 698 N N . ARG A 1 88 ? -27.504 -33.065 -7.400 1.00 38.62 88 ARG A N 1
ATOM 699 C CA . ARG A 1 88 ? -26.927 -34.384 -7.582 1.00 38.62 88 ARG A CA 1
ATOM 700 C C . ARG A 1 88 ? -28.069 -35.402 -7.584 1.00 38.62 88 ARG A C 1
ATOM 702 O O . ARG A 1 88 ? -28.645 -35.693 -6.540 1.00 38.62 88 ARG A O 1
ATOM 709 N N . THR A 1 89 ? -28.407 -35.943 -8.745 1.00 39.75 89 THR A N 1
ATOM 710 C CA . THR A 1 89 ? -29.125 -37.217 -8.853 1.00 39.75 89 THR A CA 1
ATOM 711 C C . THR A 1 89 ? -28.639 -37.933 -10.103 1.00 39.75 89 THR A C 1
ATOM 713 O O . THR A 1 89 ? -28.766 -37.407 -11.200 1.00 39.75 89 THR A O 1
ATOM 716 N N . GLY A 1 90 ? -28.093 -39.135 -9.920 1.00 38.38 90 GLY A N 1
ATOM 717 C CA . GLY A 1 90 ? -27.838 -40.077 -11.009 1.00 38.38 90 GLY A CA 1
ATOM 718 C C . GLY A 1 90 ? -26.421 -40.041 -11.574 1.00 38.38 90 GLY A C 1
ATOM 719 O O . GLY A 1 90 ? -25.937 -39.020 -12.044 1.00 38.38 90 GLY A O 1
ATOM 720 N N . ASN A 1 91 ? -25.761 -41.192 -11.496 1.00 47.94 91 ASN A N 1
ATOM 721 C CA . ASN A 1 91 ? -24.396 -41.454 -11.925 1.00 47.94 91 ASN A CA 1
ATOM 722 C C . ASN A 1 91 ? -24.332 -41.761 -13.427 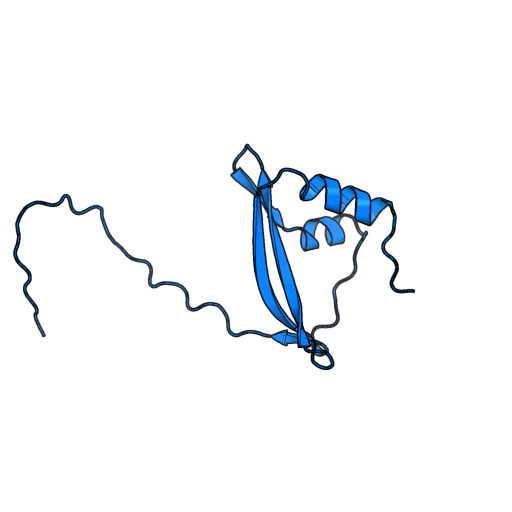1.00 47.94 91 ASN A C 1
ATOM 724 O O . ASN A 1 91 ? -24.286 -42.938 -13.750 1.00 47.94 91 ASN A O 1
ATOM 728 N N . GLU A 1 92 ? -24.273 -40.791 -14.338 1.00 40.91 92 GLU A N 1
ATOM 729 C CA . GLU A 1 92 ? -23.913 -41.100 -15.736 1.00 40.91 92 GLU A CA 1
ATOM 730 C C . GLU A 1 92 ? -23.065 -39.976 -16.348 1.00 40.91 92 GLU A C 1
ATOM 732 O O . GLU A 1 92 ? -23.483 -38.823 -16.433 1.00 40.91 92 GLU A O 1
ATOM 737 N N . VAL A 1 93 ? -21.833 -40.321 -16.736 1.00 39.94 93 VAL A N 1
ATOM 738 C CA . VAL A 1 93 ? -20.913 -39.465 -17.496 1.00 39.94 93 VAL A CA 1
ATOM 739 C C . VAL A 1 93 ? -20.997 -39.906 -18.952 1.00 39.94 93 VAL A C 1
ATOM 741 O O . VAL A 1 93 ? -20.651 -41.045 -19.255 1.00 39.94 93 VAL A O 1
ATOM 744 N N . PHE A 1 94 ? -21.404 -39.011 -19.852 1.00 38.59 94 PHE A N 1
ATOM 745 C CA . PHE A 1 94 ? -21.232 -39.202 -21.292 1.00 38.59 94 PHE A CA 1
ATOM 746 C C . PHE A 1 94 ? -20.263 -38.147 -21.828 1.00 38.59 94 PHE A C 1
ATOM 748 O O . PHE A 1 94 ? -20.461 -36.949 -21.632 1.00 38.59 94 PHE A O 1
ATOM 755 N N . VAL A 1 95 ? -19.203 -38.620 -22.484 1.00 44.50 95 VAL A N 1
ATOM 756 C CA . VAL A 1 95 ? -18.303 -37.817 -23.319 1.00 44.50 95 VAL A CA 1
ATOM 757 C C . VAL A 1 95 ? -18.896 -37.813 -24.725 1.00 44.50 95 VAL A C 1
ATOM 759 O O . VAL A 1 95 ? -19.199 -38.884 -25.247 1.00 44.50 95 VAL A O 1
ATOM 762 N N . ALA A 1 96 ? -19.058 -36.640 -25.331 1.00 39.00 96 ALA A N 1
ATOM 763 C CA . ALA A 1 96 ? -19.334 -36.519 -26.759 1.00 39.00 96 ALA A CA 1
ATOM 764 C C . ALA A 1 96 ? -18.287 -35.592 -27.392 1.00 39.00 96 ALA A C 1
ATOM 766 O O . ALA A 1 96 ? -18.004 -34.529 -26.833 1.00 39.00 96 ALA A O 1
ATOM 767 N N . GLU A 1 97 ? -17.705 -36.053 -28.505 1.00 37.88 97 GLU A N 1
ATOM 768 C CA . GLU A 1 97 ? -16.977 -35.231 -29.487 1.00 37.88 97 GLU A CA 1
ATOM 769 C C . GLU A 1 97 ? -17.919 -34.255 -30.205 1.00 37.88 97 GLU A C 1
ATOM 771 O O . GLU A 1 97 ? -19.105 -34.612 -30.409 1.00 37.88 97 GLU A O 1
#

Radius of gyration: 20.63 Å; chains: 1; bounding box: 46×55×42 Å